Protein AF-A0A1Q5LRI7-F1 (afdb_monomer_lite)

Sequence (60 aa):
MARKKGSSKASAKADEVKGAAKENVGRAAGDERLTAEGRAERAKGDLRQAGKKVKDAFRR

Structure (mmCIF, N/CA/C/O backbone):
data_AF-A0A1Q5LRI7-F1
#
_entry.id   AF-A0A1Q5LRI7-F1
#
loop_
_atom_site.group_PDB
_atom_site.id
_atom_site.type_symbol
_atom_site.label_atom_id
_atom_site.label_alt_id
_atom_site.label_comp_id
_atom_site.label_asym_id
_atom_site.label_entity_id
_atom_site.label_seq_id
_atom_site.pdbx_PDB_ins_code
_atom_site.Cartn_x
_atom_site.Cartn_y
_atom_site.Cartn_z
_atom_site.occupancy
_atom_site.B_iso_or_equiv
_atom_site.auth_seq_id
_atom_site.auth_comp_id
_atom_site.auth_asym_id
_atom_site.auth_atom_id
_atom_site.pdbx_PDB_model_num
ATOM 1 N N . MET A 1 1 ? 20.816 -23.987 12.479 1.00 40.25 1 MET A N 1
ATOM 2 C CA . MET A 1 1 ? 19.504 -23.306 12.416 1.00 40.25 1 MET A CA 1
ATOM 3 C C . MET A 1 1 ? 19.645 -21.986 11.658 1.00 40.25 1 MET A C 1
ATOM 5 O O . MET A 1 1 ? 20.557 -21.231 11.946 1.00 40.25 1 MET A O 1
ATOM 9 N N . ALA A 1 2 ? 18.782 -21.788 10.655 1.00 44.38 2 ALA A N 1
ATOM 10 C CA . ALA A 1 2 ? 18.453 -20.554 9.924 1.00 44.38 2 ALA A CA 1
ATOM 11 C C . ALA A 1 2 ? 19.592 -19.661 9.375 1.00 44.38 2 ALA A C 1
ATOM 13 O O . ALA A 1 2 ? 20.023 -18.681 9.978 1.00 44.38 2 ALA A O 1
ATOM 14 N N . ARG A 1 3 ? 19.964 -19.929 8.116 1.00 41.91 3 ARG A N 1
A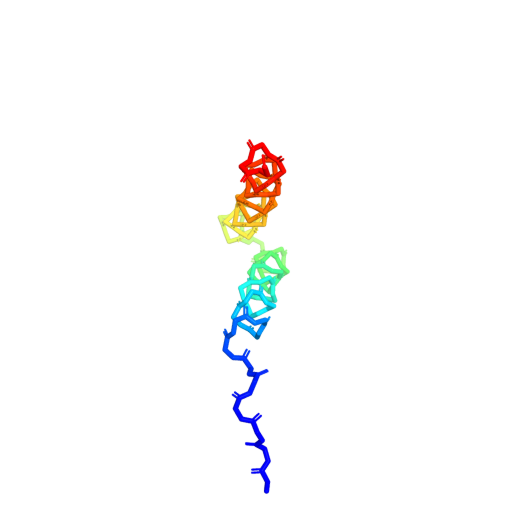TOM 15 C CA . ARG A 1 3 ? 20.648 -18.980 7.226 1.00 41.91 3 ARG A CA 1
ATOM 16 C C . ARG A 1 3 ? 19.806 -17.702 7.088 1.00 41.91 3 ARG A C 1
ATOM 18 O O . ARG A 1 3 ? 18.691 -17.737 6.570 1.00 41.91 3 ARG A O 1
ATOM 25 N N . LYS A 1 4 ? 20.371 -16.571 7.515 1.00 44.16 4 LYS A N 1
ATOM 26 C CA . LYS A 1 4 ? 19.876 -15.195 7.350 1.00 44.16 4 LYS A CA 1
ATOM 27 C C . LYS A 1 4 ? 19.802 -14.828 5.858 1.00 44.16 4 LYS A C 1
ATOM 29 O O . LYS A 1 4 ? 20.666 -14.151 5.322 1.00 44.16 4 LYS A O 1
ATOM 34 N N . LYS A 1 5 ? 18.765 -15.308 5.169 1.00 40.19 5 LYS A N 1
ATOM 35 C CA . LYS A 1 5 ? 18.390 -14.920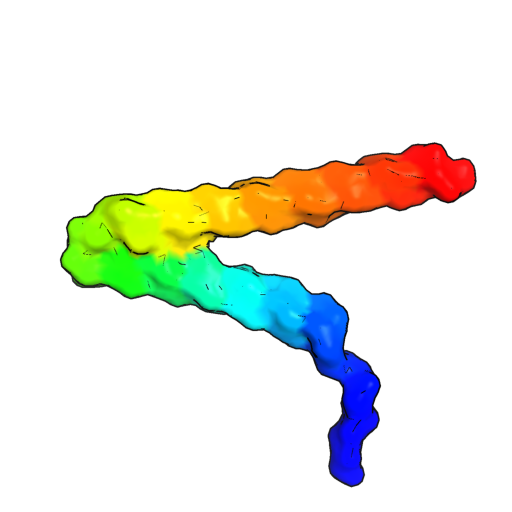 3.797 1.00 40.19 5 LYS A CA 1
ATOM 36 C C . LYS A 1 5 ? 16.927 -14.460 3.789 1.00 40.19 5 LYS A C 1
ATOM 38 O O . LYS A 1 5 ? 16.116 -14.951 3.018 1.00 40.19 5 LYS A O 1
ATOM 43 N N . GLY A 1 6 ? 16.574 -13.575 4.726 1.00 46.31 6 GLY A N 1
ATOM 44 C CA . GLY A 1 6 ? 15.189 -13.144 4.961 1.00 46.31 6 GLY A CA 1
ATOM 45 C C . GLY A 1 6 ? 14.919 -11.658 4.722 1.00 46.31 6 GLY A C 1
ATOM 46 O O . GLY A 1 6 ? 13.853 -11.323 4.226 1.00 46.31 6 GLY A O 1
ATOM 47 N N . SER A 1 7 ? 15.857 -10.751 5.006 1.00 49.78 7 SER A N 1
ATOM 48 C CA . SER A 1 7 ? 15.511 -9.331 5.201 1.00 49.78 7 SER A CA 1
ATOM 49 C C . SER A 1 7 ? 14.966 -8.591 3.972 1.00 49.78 7 SER A C 1
ATOM 51 O O . SER A 1 7 ? 14.148 -7.698 4.141 1.00 49.78 7 SER A O 1
ATOM 53 N N . SER A 1 8 ? 15.322 -8.961 2.7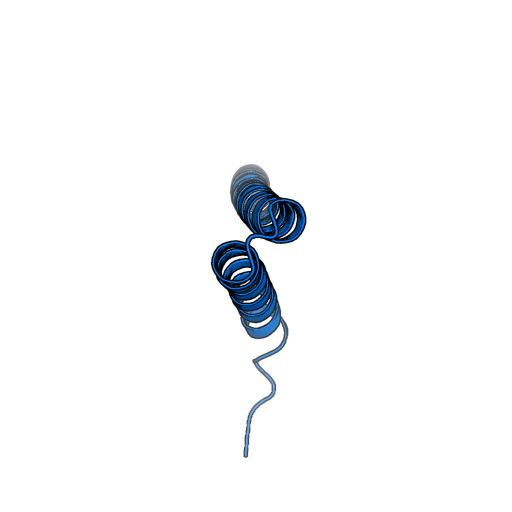39 1.00 52.56 8 SER A N 1
ATOM 54 C CA . SER A 1 8 ? 14.855 -8.210 1.556 1.00 52.56 8 SER A CA 1
ATOM 55 C C . SER A 1 8 ? 13.489 -8.668 1.031 1.00 52.56 8 SER A C 1
ATOM 57 O O . SER A 1 8 ? 12.708 -7.848 0.561 1.00 52.56 8 SER A O 1
ATOM 59 N N . LYS A 1 9 ? 13.175 -9.969 1.118 1.00 51.81 9 LYS A N 1
ATOM 60 C CA . LYS A 1 9 ? 11.868 -10.508 0.694 1.00 51.81 9 LYS A CA 1
ATOM 61 C C . LYS A 1 9 ? 10.849 -10.534 1.828 1.00 51.81 9 LYS A C 1
ATOM 63 O O . LYS A 1 9 ? 9.664 -10.364 1.566 1.00 51.81 9 LYS A O 1
ATOM 68 N N . ALA A 1 10 ? 11.302 -10.723 3.069 1.00 58.09 10 ALA A N 1
ATOM 69 C CA . ALA A 1 10 ? 10.426 -1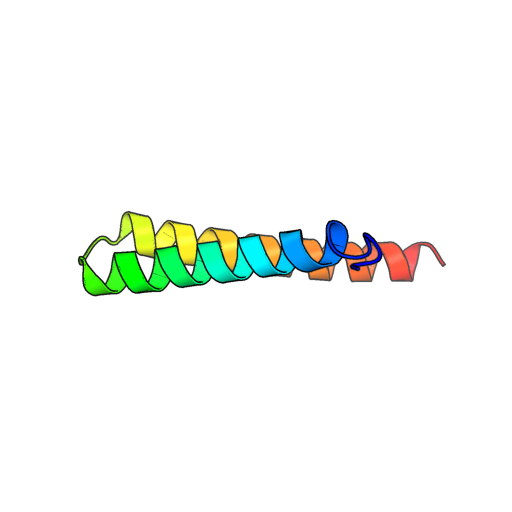0.674 4.231 1.00 58.09 10 ALA A CA 1
ATOM 70 C C . ALA A 1 10 ? 9.923 -9.254 4.481 1.00 58.09 10 ALA A C 1
ATOM 72 O O . ALA A 1 10 ? 8.755 -9.114 4.793 1.00 58.09 10 ALA A O 1
ATOM 73 N N . SER A 1 11 ? 10.743 -8.213 4.276 1.00 60.19 11 SER A N 1
ATOM 74 C CA . SER A 1 11 ? 10.280 -6.829 4.447 1.00 60.19 11 SER A CA 1
ATOM 75 C C . SER A 1 11 ? 9.233 -6.446 3.401 1.00 60.19 11 SER A C 1
ATOM 77 O O . SER A 1 11 ? 8.203 -5.900 3.760 1.00 60.19 11 SER A O 1
ATOM 79 N N . ALA A 1 12 ? 9.442 -6.804 2.127 1.00 64.38 12 ALA A N 1
ATOM 80 C CA . ALA A 1 12 ? 8.458 -6.533 1.076 1.00 64.38 12 ALA A CA 1
ATOM 81 C C . ALA A 1 12 ? 7.126 -7.260 1.329 1.00 64.38 12 ALA A C 1
ATOM 83 O O . ALA A 1 12 ? 6.064 -6.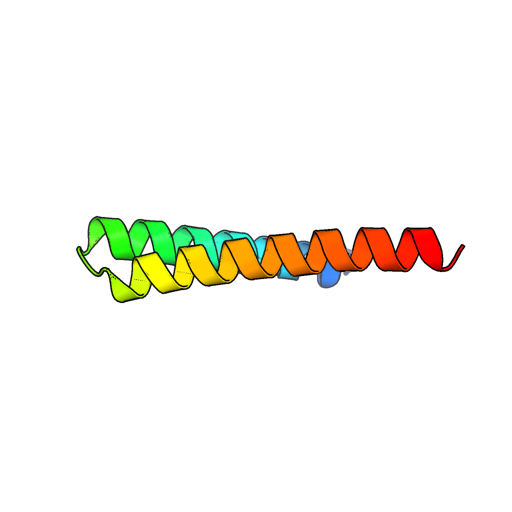662 1.207 1.00 64.38 12 ALA A O 1
ATOM 84 N N . LYS A 1 13 ? 7.183 -8.534 1.745 1.00 68.69 13 LYS A N 1
ATOM 85 C CA . LYS A 1 13 ? 5.984 -9.275 2.154 1.00 68.69 13 LYS A CA 1
ATOM 86 C C . LYS A 1 13 ? 5.365 -8.736 3.445 1.00 68.69 13 LYS A C 1
ATOM 88 O O . LYS A 1 13 ? 4.152 -8.771 3.577 1.00 68.69 13 LYS A O 1
ATOM 93 N N . ALA A 1 14 ? 6.163 -8.261 4.396 1.00 76.06 14 ALA A N 1
ATOM 94 C CA . ALA A 1 14 ? 5.667 -7.715 5.655 1.00 76.06 14 ALA A CA 1
ATOM 95 C C . ALA A 1 14 ? 4.919 -6.395 5.441 1.00 76.06 14 ALA A C 1
ATOM 97 O O . ALA A 1 14 ? 3.853 -6.222 6.020 1.00 76.06 14 ALA A O 1
ATOM 98 N N . ASP A 1 15 ? 5.426 -5.505 4.585 1.00 71.38 15 ASP A N 1
ATOM 99 C CA . ASP A 1 15 ? 4.720 -4.286 4.178 1.00 71.38 15 ASP A CA 1
ATOM 100 C C . ASP A 1 15 ? 3.412 -4.605 3.442 1.00 71.38 15 ASP A C 1
ATOM 102 O O . ASP A 1 15 ? 2.378 -4.015 3.744 1.00 71.38 15 ASP A O 1
ATOM 106 N N . GLU A 1 16 ? 3.417 -5.593 2.544 1.00 75.44 16 GLU A N 1
ATOM 107 C CA . GLU A 1 16 ? 2.208 -6.031 1.833 1.00 75.44 16 GLU A CA 1
ATOM 108 C C . GLU A 1 16 ? 1.154 -6.612 2.790 1.00 75.44 16 GLU A C 1
ATOM 110 O O . GLU A 1 16 ? -0.022 -6.252 2.728 1.00 75.44 16 GLU A O 1
ATOM 115 N N . VAL A 1 17 ? 1.584 -7.452 3.736 1.00 83.69 17 VAL A N 1
ATOM 116 C CA . VAL A 1 17 ? 0.718 -8.010 4.784 1.00 83.69 17 VAL A CA 1
ATOM 117 C C . VAL A 1 17 ? 0.197 -6.911 5.709 1.00 83.69 17 VAL A C 1
ATOM 119 O O . VAL A 1 17 ? -0.981 -6.921 6.054 1.00 83.69 17 VAL A O 1
ATOM 122 N N . LYS A 1 18 ? 1.030 -5.935 6.084 1.00 80.81 18 LYS A N 1
ATOM 123 C CA . LYS A 1 18 ? 0.635 -4.801 6.930 1.00 80.81 18 LYS A CA 1
ATOM 124 C C . LYS A 1 18 ? -0.370 -3.888 6.223 1.00 80.81 18 LYS A C 1
ATOM 126 O O . LYS A 1 18 ? -1.339 -3.469 6.851 1.00 80.81 18 LYS A O 1
ATOM 131 N N . GLY A 1 19 ? -0.177 -3.613 4.934 1.00 79.31 19 GLY A N 1
ATOM 132 C CA . GLY A 1 19 ? -1.113 -2.839 4.114 1.00 79.31 19 GLY A CA 1
ATOM 133 C C . GLY A 1 19 ? -2.456 -3.552 3.940 1.00 79.31 19 GLY A C 1
ATOM 134 O O . GLY A 1 19 ? -3.507 -2.943 4.132 1.00 79.31 19 GLY A O 1
ATOM 135 N N . ALA A 1 20 ? -2.432 -4.862 3.675 1.00 82.62 20 ALA A N 1
ATOM 136 C CA . ALA A 1 20 ? -3.641 -5.683 3.612 1.00 82.62 20 ALA A CA 1
ATOM 137 C C . ALA A 1 20 ? -4.352 -5.787 4.973 1.00 82.62 20 ALA A C 1
ATOM 139 O O . ALA A 1 20 ? -5.580 -5.778 5.035 1.00 82.62 20 ALA A O 1
ATOM 140 N N . ALA A 1 21 ? -3.596 -5.854 6.072 1.00 84.06 21 ALA A N 1
ATOM 141 C CA . ALA A 1 21 ? -4.150 -5.842 7.419 1.00 84.06 21 ALA A CA 1
ATOM 142 C C . ALA A 1 21 ? -4.813 -4.495 7.738 1.00 84.06 21 ALA A C 1
ATOM 144 O O . ALA A 1 21 ? -5.947 -4.495 8.199 1.00 84.06 21 ALA A O 1
ATOM 145 N N . LYS A 1 22 ? -4.169 -3.358 7.436 1.00 83.06 22 LYS A N 1
ATOM 146 C CA . LYS A 1 22 ? -4.768 -2.017 7.575 1.00 83.06 22 LYS A CA 1
ATOM 147 C C . LYS A 1 22 ? -6.055 -1.871 6.762 1.00 83.06 22 LYS A C 1
ATOM 149 O O . LYS A 1 22 ? -7.036 -1.354 7.281 1.00 83.06 22 LYS A O 1
ATOM 154 N N . GLU A 1 23 ? -6.069 -2.362 5.522 1.00 81.88 23 GLU A N 1
ATOM 155 C CA . GLU A 1 23 ? -7.265 -2.334 4.674 1.00 81.88 23 GLU A CA 1
ATOM 156 C C . GLU A 1 23 ? -8.405 -3.150 5.294 1.00 81.88 23 GLU A C 1
ATOM 158 O O . GLU A 1 23 ? -9.507 -2.636 5.444 1.00 81.88 23 GLU A O 1
ATOM 163 N N . ASN A 1 24 ? -8.141 -4.391 5.708 1.00 86.12 24 ASN A N 1
ATOM 164 C CA . ASN A 1 24 ? -9.167 -5.255 6.297 1.00 86.12 24 ASN A CA 1
ATOM 165 C C . ASN A 1 24 ? -9.653 -4.755 7.660 1.00 86.12 24 ASN A C 1
ATOM 167 O O . ASN A 1 24 ? -10.854 -4.758 7.914 1.00 86.12 24 ASN A O 1
ATOM 171 N N . VAL A 1 25 ? -8.737 -4.315 8.524 1.00 86.38 25 VAL A N 1
ATOM 172 C CA . VAL A 1 25 ? -9.071 -3.769 9.845 1.00 86.38 25 VAL A CA 1
ATOM 173 C C . VAL A 1 25 ? -9.839 -2.459 9.697 1.00 86.38 25 VAL A C 1
ATOM 175 O O . VAL A 1 25 ? -10.853 -2.293 10.360 1.00 86.38 25 VAL A O 1
ATOM 178 N N . GLY A 1 26 ? -9.430 -1.571 8.786 1.00 82.88 26 GLY A N 1
ATOM 179 C CA . GLY A 1 26 ? -10.169 -0.349 8.467 1.00 82.88 26 GLY A CA 1
ATOM 180 C C . GLY A 1 26 ? -11.578 -0.639 7.968 1.00 82.88 26 GLY A C 1
ATOM 181 O O . GLY A 1 26 ? -12.542 -0.058 8.457 1.00 82.88 26 GLY A O 1
ATOM 182 N N . ARG A 1 27 ? -11.723 -1.613 7.063 1.00 81.62 27 ARG A N 1
ATOM 183 C CA . ARG A 1 27 ? -13.030 -2.008 6.527 1.00 81.62 27 ARG A CA 1
ATOM 184 C C . ARG A 1 27 ? -13.936 -2.627 7.588 1.00 81.62 27 ARG A C 1
ATOM 186 O O . ARG A 1 27 ? -15.133 -2.369 7.581 1.00 81.62 27 ARG A O 1
ATOM 193 N N . ALA A 1 28 ? -13.369 -3.436 8.483 1.00 86.69 28 ALA A N 1
ATOM 194 C CA . ALA A 1 28 ? -14.096 -4.087 9.569 1.00 86.69 28 ALA A CA 1
ATOM 195 C C . ALA A 1 28 ? -14.473 -3.111 10.697 1.00 86.69 28 ALA A C 1
ATOM 197 O O . ALA A 1 28 ? -15.541 -3.246 11.283 1.00 86.69 28 ALA A O 1
ATOM 198 N N . ALA A 1 29 ? -13.619 -2.126 10.982 1.00 86.81 29 ALA A N 1
ATOM 199 C CA . ALA A 1 29 ? -13.862 -1.089 11.982 1.00 86.81 29 ALA A CA 1
ATOM 200 C C . ALA A 1 29 ? -14.717 0.082 11.457 1.00 86.81 29 ALA A C 1
ATOM 202 O O . ALA A 1 29 ? -15.095 0.948 12.240 1.00 86.81 29 ALA A O 1
ATOM 203 N N . GLY A 1 30 ? -15.013 0.128 10.152 1.00 87.50 30 GLY A N 1
ATOM 204 C CA . GLY A 1 30 ? -15.705 1.257 9.519 1.00 87.50 30 GLY A CA 1
ATOM 205 C C . GLY A 1 30 ? -14.843 2.519 9.397 1.00 87.50 30 GLY A C 1
ATOM 206 O O . GLY A 1 30 ? -15.374 3.611 9.225 1.00 87.50 30 GLY A O 1
ATOM 207 N N . ASP A 1 31 ? -13.518 2.385 9.487 1.00 88.50 31 ASP A N 1
ATOM 208 C CA . ASP A 1 31 ? -12.574 3.493 9.400 1.00 88.50 31 ASP A CA 1
ATOM 209 C C . ASP A 1 31 ? -12.080 3.658 7.951 1.00 88.50 31 ASP A C 1
ATOM 211 O O . ASP A 1 31 ? -11.204 2.937 7.444 1.00 88.50 31 ASP A O 1
ATOM 215 N N . GLU A 1 32 ? -12.685 4.620 7.252 1.00 84.69 32 GLU A N 1
ATOM 216 C CA . GLU A 1 32 ? -12.348 4.952 5.867 1.00 84.69 32 GLU A CA 1
ATOM 217 C C . GLU A 1 32 ? -10.907 5.444 5.714 1.00 84.69 32 GLU A C 1
ATOM 219 O O . GLU A 1 32 ? -10.290 5.176 4.680 1.00 84.69 32 GLU A O 1
ATOM 224 N N . ARG A 1 33 ? -10.323 6.101 6.730 1.00 87.06 33 ARG A N 1
ATOM 225 C CA . ARG A 1 33 ? -8.929 6.571 6.656 1.00 87.06 33 ARG A CA 1
ATOM 226 C C . ARG A 1 33 ? -7.968 5.397 6.630 1.00 87.06 33 ARG A C 1
ATOM 228 O O . ARG A 1 33 ? -7.088 5.349 5.775 1.00 87.06 33 ARG A O 1
ATOM 235 N N . LEU A 1 34 ? -8.175 4.431 7.518 1.00 86.88 34 LEU A N 1
ATOM 236 C CA . LEU A 1 34 ? -7.339 3.234 7.628 1.00 86.88 34 LEU A CA 1
ATOM 237 C C . LEU A 1 34 ? -7.418 2.375 6.353 1.00 86.88 34 LEU A C 1
ATOM 239 O O . LEU A 1 34 ? -6.404 1.871 5.859 1.00 86.88 34 LEU A O 1
ATOM 243 N N . THR A 1 35 ? -8.614 2.289 5.765 1.00 84.62 35 THR A N 1
ATOM 244 C CA . THR A 1 35 ? -8.847 1.618 4.477 1.00 84.62 35 THR A CA 1
ATOM 245 C C . THR A 1 35 ? -8.160 2.350 3.319 1.00 84.62 35 THR A C 1
ATOM 247 O O . THR A 1 35 ? -7.494 1.723 2.488 1.00 84.62 35 THR A O 1
ATOM 250 N N . ALA A 1 36 ? -8.289 3.678 3.267 1.00 87.81 36 ALA A N 1
ATOM 251 C CA . ALA A 1 36 ? -7.668 4.512 2.243 1.00 87.81 36 ALA A CA 1
ATOM 252 C C . ALA A 1 36 ? -6.135 4.473 2.322 1.00 87.81 36 ALA A C 1
ATOM 254 O O . ALA A 1 36 ? -5.479 4.345 1.288 1.00 87.81 36 ALA A O 1
ATOM 255 N N . GLU A 1 37 ? -5.560 4.502 3.528 1.00 83.75 37 GLU A N 1
ATOM 256 C CA . GLU A 1 37 ? -4.120 4.341 3.740 1.00 83.75 37 GLU A CA 1
ATOM 257 C C . GLU A 1 37 ? -3.621 2.979 3.248 1.00 83.75 37 GLU A C 1
ATOM 259 O O . GLU A 1 37 ? -2.631 2.921 2.519 1.00 83.75 37 GLU A O 1
ATOM 264 N N . GLY A 1 38 ? -4.320 1.887 3.582 1.00 84.62 38 GLY A N 1
ATOM 265 C CA . GLY A 1 38 ? -3.968 0.543 3.112 1.00 84.62 38 GLY A CA 1
ATOM 266 C C . GLY A 1 38 ? -3.963 0.434 1.583 1.00 84.62 38 GLY A C 1
ATOM 267 O O . GLY A 1 38 ? -3.018 -0.103 0.999 1.00 84.62 38 GLY A O 1
ATOM 268 N N . ARG A 1 39 ? -4.972 1.009 0.913 1.00 85.25 39 ARG A N 1
ATOM 269 C CA . ARG A 1 39 ? -5.037 1.067 -0.559 1.00 85.25 39 ARG A CA 1
ATOM 270 C C . ARG A 1 39 ? -3.940 1.926 -1.173 1.00 85.25 39 ARG A C 1
ATOM 272 O O . ARG A 1 39 ? -3.326 1.514 -2.157 1.00 85.25 39 ARG A O 1
ATOM 279 N N . ALA A 1 40 ? -3.691 3.103 -0.606 1.00 86.81 40 ALA A N 1
ATOM 280 C CA . ALA A 1 40 ? -2.665 4.017 -1.091 1.00 86.81 40 ALA A CA 1
ATOM 281 C C . ALA A 1 40 ? -1.262 3.401 -0.970 1.00 86.81 40 ALA A C 1
ATOM 283 O O . ALA A 1 40 ? -0.467 3.488 -1.905 1.00 86.81 40 ALA A O 1
ATOM 284 N N . GLU A 1 41 ? -0.973 2.729 0.146 1.00 84.25 41 GLU A N 1
ATOM 285 C CA . GLU A 1 41 ? 0.294 2.036 0.401 1.00 84.25 41 GLU A CA 1
ATOM 286 C C . GLU A 1 41 ? 0.508 0.885 -0.598 1.00 84.25 41 GLU A C 1
ATOM 288 O O . GLU A 1 41 ? 1.588 0.768 -1.186 1.00 84.25 41 GLU A O 1
ATOM 293 N N . ARG A 1 42 ? -0.551 0.116 -0.897 1.00 83.19 42 ARG A N 1
ATOM 294 C CA . ARG A 1 42 ? -0.531 -0.962 -1.899 1.00 83.19 42 ARG A CA 1
ATOM 295 C C . ARG A 1 42 ? -0.258 -0.421 -3.312 1.00 83.19 42 ARG A C 1
ATOM 297 O O . ARG A 1 42 ? 0.683 -0.863 -3.968 1.00 83.19 42 ARG A O 1
ATOM 304 N N . ALA A 1 43 ? -0.997 0.607 -3.737 1.00 86.75 43 ALA A N 1
ATOM 305 C CA . ALA A 1 43 ? -0.824 1.239 -5.048 1.00 86.75 43 ALA A CA 1
ATOM 306 C C . ALA A 1 43 ? 0.574 1.859 -5.225 1.00 86.75 43 ALA A C 1
ATOM 308 O O . ALA A 1 43 ? 1.206 1.722 -6.275 1.00 86.75 43 ALA A O 1
ATOM 309 N N . LYS A 1 44 ? 1.092 2.514 -4.181 1.00 84.75 44 LYS A N 1
ATOM 310 C CA . LYS A 1 44 ? 2.439 3.099 -4.174 1.00 84.75 44 LYS A CA 1
ATOM 311 C C . LYS A 1 44 ? 3.525 2.021 -4.241 1.00 84.75 44 LYS A C 1
ATOM 313 O O . LYS A 1 44 ? 4.551 2.234 -4.892 1.00 84.75 44 LYS A O 1
ATOM 318 N N . GLY A 1 45 ? 3.303 0.876 -3.593 1.00 84.94 45 GLY A N 1
ATOM 319 C CA . GLY A 1 45 ? 4.161 -0.306 -3.665 1.00 84.94 45 GLY A CA 1
ATOM 320 C C . GLY A 1 45 ? 4.242 -0.884 -5.078 1.00 84.94 45 GLY A C 1
ATOM 321 O O . GLY A 1 45 ? 5.349 -1.052 -5.597 1.00 84.94 45 GLY A O 1
ATOM 322 N N . ASP A 1 46 ? 3.092 -1.099 -5.721 1.00 83.69 46 ASP A N 1
ATOM 323 C CA . ASP A 1 46 ? 2.994 -1.559 -7.113 1.00 83.69 46 ASP A CA 1
ATOM 324 C C . ASP A 1 46 ? 3.700 -0.602 -8.080 1.00 83.69 46 ASP A C 1
ATOM 326 O O . ASP A 1 46 ? 4.564 -1.019 -8.856 1.00 83.69 46 ASP A O 1
ATOM 330 N N . LEU A 1 47 ? 3.435 0.703 -7.961 1.00 85.19 47 LEU A N 1
ATOM 331 C CA . LEU A 1 47 ? 4.108 1.745 -8.744 1.00 85.19 47 LEU A CA 1
ATOM 332 C C . LEU A 1 47 ? 5.628 1.725 -8.554 1.00 85.19 47 LEU A C 1
ATOM 334 O O . LEU A 1 47 ? 6.381 1.812 -9.527 1.00 85.19 47 LEU A O 1
ATOM 338 N N . ARG A 1 48 ? 6.111 1.574 -7.314 1.00 83.50 48 ARG A N 1
ATOM 339 C CA . ARG A 1 48 ? 7.551 1.454 -7.036 1.00 83.50 48 ARG A CA 1
ATOM 340 C C . ARG A 1 48 ? 8.153 0.212 -7.678 1.00 83.50 48 ARG A C 1
ATOM 342 O O . ARG A 1 48 ? 9.279 0.282 -8.175 1.00 83.50 48 ARG A O 1
ATOM 349 N N . GLN A 1 49 ? 7.451 -0.916 -7.630 1.00 83.38 49 GLN A N 1
ATOM 350 C CA . GLN A 1 49 ? 7.940 -2.176 -8.178 1.00 83.38 49 GLN A CA 1
ATOM 351 C C . GLN A 1 49 ? 7.969 -2.141 -9.709 1.00 83.38 49 GLN A C 1
ATOM 353 O O . GLN A 1 49 ? 8.980 -2.514 -10.308 1.00 83.38 49 GLN A O 1
ATOM 358 N N . ALA A 1 50 ? 6.905 -1.630 -10.331 1.00 85.31 50 ALA A N 1
ATOM 359 C CA . ALA A 1 50 ? 6.801 -1.441 -11.772 1.00 85.31 50 ALA A CA 1
ATOM 360 C C . ALA A 1 50 ? 7.854 -0.446 -12.280 1.00 85.31 50 ALA A C 1
ATOM 362 O O . ALA A 1 50 ? 8.624 -0.772 -13.181 1.00 85.31 50 ALA A O 1
ATOM 363 N N . GLY A 1 51 ? 7.980 0.719 -11.636 1.00 85.12 51 GLY A N 1
ATOM 364 C CA . GLY A 1 51 ? 8.985 1.722 -11.989 1.00 85.12 51 GLY A CA 1
ATOM 365 C C . GLY A 1 51 ? 10.418 1.209 -11.828 1.00 85.12 51 GLY A C 1
ATOM 366 O O . GLY A 1 51 ? 11.269 1.475 -12.676 1.00 85.12 51 GLY A O 1
ATOM 367 N N . LYS A 1 52 ? 10.692 0.409 -10.785 1.00 80.88 52 LYS A N 1
ATOM 368 C CA . LYS A 1 52 ? 11.988 -0.270 -10.645 1.00 80.88 52 LYS A CA 1
ATOM 369 C C . LYS A 1 52 ? 12.239 -1.260 -11.774 1.00 80.88 52 LYS A C 1
ATOM 371 O O . LYS A 1 52 ? 13.332 -1.223 -12.317 1.00 80.88 52 LYS A O 1
ATOM 376 N N . LYS A 1 53 ? 11.270 -2.108 -12.137 1.00 80.69 53 LYS A N 1
ATOM 377 C CA . LYS A 1 53 ? 11.425 -3.063 -13.250 1.00 80.69 53 LYS A CA 1
ATOM 378 C C . LYS A 1 53 ? 11.708 -2.352 -14.572 1.00 80.69 53 LYS A C 1
ATOM 380 O O . LYS A 1 53 ? 12.619 -2.763 -15.280 1.00 80.69 53 LYS A O 1
ATOM 385 N N . VAL A 1 54 ? 10.986 -1.270 -14.869 1.00 84.19 54 VAL A N 1
ATOM 386 C CA . VAL A 1 54 ? 11.213 -0.456 -16.076 1.00 84.19 54 VAL A CA 1
ATOM 387 C C . VAL A 1 54 ? 12.615 0.156 -16.063 1.00 84.19 54 VAL A C 1
ATOM 389 O O . VAL A 1 54 ? 13.338 0.048 -17.048 1.00 84.19 54 VAL A O 1
ATOM 392 N N . LYS A 1 55 ? 13.037 0.742 -14.935 1.00 80.44 55 LYS A N 1
ATOM 393 C CA . LYS A 1 55 ? 14.375 1.338 -14.798 1.00 80.44 55 LYS A CA 1
ATOM 394 C C . LYS A 1 55 ? 15.503 0.303 -1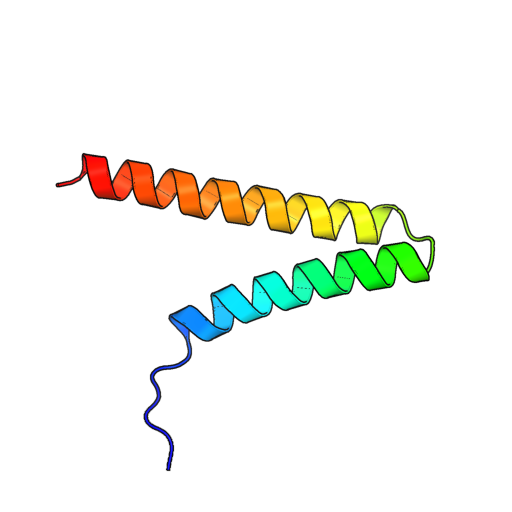4.877 1.00 80.44 55 LYS A C 1
ATOM 396 O O . LYS A 1 55 ? 16.559 0.615 -15.411 1.00 80.44 55 LYS A O 1
ATOM 401 N N . ASP A 1 56 ? 15.300 -0.898 -14.338 1.00 85.00 56 ASP A N 1
ATOM 402 C CA . ASP A 1 56 ? 16.274 -1.995 -14.395 1.00 85.00 56 ASP A CA 1
ATOM 403 C C . ASP A 1 56 ? 16.398 -2.547 -15.824 1.00 85.00 56 ASP A C 1
ATOM 405 O O . ASP A 1 56 ? 17.506 -2.758 -16.304 1.00 85.00 56 ASP A O 1
ATOM 409 N N . ALA A 1 57 ? 15.272 -2.671 -16.541 1.00 80.94 57 ALA A N 1
ATOM 410 C CA . ALA A 1 57 ? 15.243 -3.074 -17.947 1.00 80.94 57 ALA A CA 1
ATOM 411 C C . ALA A 1 57 ? 15.918 -2.049 -18.876 1.00 80.94 57 ALA A C 1
ATOM 413 O O . ALA A 1 57 ? 16.594 -2.440 -19.820 1.00 80.94 57 ALA A O 1
ATOM 414 N N . PHE A 1 58 ? 15.775 -0.751 -18.589 1.00 83.19 58 PHE A N 1
ATOM 415 C CA . PHE A 1 58 ? 16.431 0.328 -19.339 1.00 83.19 58 PHE A CA 1
ATOM 416 C C . PHE A 1 58 ? 17.918 0.513 -19.011 1.00 83.19 58 PHE A C 1
ATOM 418 O O . PHE A 1 58 ? 18.620 1.203 -19.742 1.00 83.19 58 PHE A O 1
ATOM 425 N N . ARG A 1 59 ? 18.398 -0.056 -17.902 1.00 79.69 59 ARG A N 1
ATOM 426 C CA . ARG A 1 59 ? 19.797 0.036 -17.454 1.00 79.69 59 ARG A CA 1
ATOM 427 C C . ARG A 1 59 ? 20.601 -1.227 -17.812 1.00 79.69 59 ARG A C 1
ATOM 429 O O . ARG A 1 59 ? 21.627 -1.486 -17.187 1.00 79.69 59 ARG A O 1
ATOM 436 N N . ARG A 1 60 ? 20.115 -2.021 -18.771 1.00 63.34 60 ARG A N 1
ATOM 437 C CA . ARG A 1 60 ? 20.835 -3.164 -19.343 1.00 63.34 60 ARG A CA 1
ATOM 438 C C . ARG A 1 60 ? 21.850 -2.709 -20.384 1.00 63.34 60 ARG A C 1
ATOM 440 O O . ARG A 1 60 ? 21.515 -1.785 -21.150 1.00 63.34 60 ARG A O 1
#

Foldseek 3Di:
DDDPPQDPPVVLVVLLVVLVVQLVVCVVVVNPVSNVSSVVSVVVSVVVVVVVVVVVVVVD

Secondary structure (DSSP, 8-state):
---S--HHHHHHHHHHHHHHHHHHHHHHHT-HHHHHHHHHHHHHHHHHHHHHHHHHHHT-

pLDDT: mean 76.12, std 14.41, range [40.19, 88.5]

Radius of gyration: 15.08 Å; chains: 1; bounding box: 36×30×32 Å